Protein AF-A0A2S8V101-F1 (afdb_monomer_lite)

Sequence (93 aa):
MPDRTEQYNMTEMKTILATEYVDLLNELVVEAAPALAEYRITAEIFGDKDQARTQLCIPRAVLEAAASAVFELRQRGVFCFPVLAPLDGHLLT

Structure (mmCIF, N/CA/C/O backbone):
data_AF-A0A2S8V101-F1
#
_entry.id   AF-A0A2S8V101-F1
#
loop_
_atom_site.group_PDB
_atom_site.id
_atom_site.type_symbol
_atom_site.label_atom_id
_atom_site.label_alt_id
_atom_site.label_comp_id
_atom_site.label_asym_id
_atom_site.label_entity_id
_atom_site.label_seq_id
_atom_site.pdbx_PDB_ins_code
_atom_site.Cartn_x
_atom_site.Cartn_y
_atom_site.Cartn_z
_atom_site.occupancy
_atom_site.B_iso_or_equiv
_atom_site.auth_seq_id
_atom_site.auth_comp_id
_atom_site.auth_asym_id
_atom_site.auth_atom_id
_atom_site.pdbx_PDB_model_num
ATOM 1 N N . MET A 1 1 ? -26.915 33.121 -20.430 1.00 45.00 1 MET A N 1
ATOM 2 C CA . MET A 1 1 ? -25.563 32.827 -19.915 1.00 45.00 1 MET A CA 1
ATOM 3 C C . MET A 1 1 ? -25.745 31.779 -18.830 1.00 45.00 1 MET A C 1
ATOM 5 O O . MET A 1 1 ? -26.322 32.134 -17.812 1.00 45.00 1 MET A O 1
ATOM 9 N N . PRO A 1 2 ? -25.454 30.495 -19.088 1.00 41.88 2 PRO A N 1
ATOM 10 C CA . PRO A 1 2 ? -25.692 29.443 -18.108 1.00 41.88 2 PRO A CA 1
ATOM 11 C C . PRO A 1 2 ? -24.705 29.553 -16.942 1.00 41.88 2 PRO A C 1
ATOM 13 O O . PRO A 1 2 ? -23.512 29.788 -17.138 1.00 41.88 2 PRO A O 1
ATOM 16 N N . ASP A 1 3 ? -25.272 29.412 -15.750 1.00 45.16 3 ASP A N 1
ATOM 17 C CA . ASP A 1 3 ? -24.641 29.364 -14.439 1.00 45.16 3 ASP A CA 1
ATOM 18 C C . ASP A 1 3 ? -23.590 28.243 -14.409 1.00 45.16 3 ASP A C 1
ATOM 20 O O . ASP A 1 3 ? -23.916 27.061 -14.515 1.00 45.16 3 ASP A O 1
ATOM 24 N N . ARG A 1 4 ? -22.308 28.618 -14.341 1.00 51.28 4 ARG A N 1
ATOM 25 C CA . ARG A 1 4 ? -21.201 27.686 -14.099 1.00 51.28 4 ARG A CA 1
ATOM 26 C C . ARG A 1 4 ? -21.126 27.422 -12.600 1.00 51.28 4 ARG A C 1
ATOM 28 O O . ARG A 1 4 ? -20.170 27.823 -11.943 1.00 51.28 4 ARG A O 1
ATOM 35 N N . THR A 1 5 ? -22.136 26.760 -12.054 1.00 51.56 5 THR A N 1
ATOM 36 C CA . THR A 1 5 ? -21.956 26.001 -10.822 1.00 51.56 5 THR A CA 1
ATOM 37 C C . THR A 1 5 ? -21.054 24.834 -11.194 1.00 51.56 5 THR A C 1
ATOM 39 O O . THR A 1 5 ? -21.494 23.793 -11.678 1.00 51.56 5 THR A O 1
ATOM 42 N N . GLU A 1 6 ? -19.749 25.083 -11.091 1.00 49.94 6 GLU A N 1
ATOM 43 C CA . GLU A 1 6 ? -18.720 24.061 -11.126 1.00 49.94 6 GLU A CA 1
ATOM 44 C C . GLU A 1 6 ? -19.178 22.943 -10.191 1.00 49.94 6 GLU A C 1
ATOM 46 O O . GLU A 1 6 ? -19.249 23.112 -8.973 1.00 49.94 6 GLU A O 1
ATOM 51 N N . GLN A 1 7 ? -19.567 21.815 -10.784 1.00 48.38 7 GLN A N 1
ATOM 52 C CA . GLN A 1 7 ? -19.697 20.553 -10.084 1.00 48.38 7 GLN A CA 1
ATOM 53 C C . GLN A 1 7 ? -18.296 20.220 -9.579 1.00 48.38 7 GLN A C 1
ATOM 55 O O . GLN A 1 7 ? -17.515 19.549 -10.252 1.00 48.38 7 GLN A O 1
ATOM 60 N N . TYR A 1 8 ? -17.952 20.749 -8.407 1.00 46.53 8 TYR A N 1
ATOM 61 C CA . TYR A 1 8 ? -16.887 20.212 -7.586 1.00 46.53 8 TYR A CA 1
ATOM 62 C C . TYR A 1 8 ? -17.319 18.792 -7.262 1.00 46.53 8 TYR A C 1
ATOM 64 O O . TYR A 1 8 ? -18.086 18.547 -6.332 1.00 46.53 8 TYR A O 1
ATOM 72 N N . ASN A 1 9 ? -16.883 17.862 -8.105 1.00 47.34 9 ASN A N 1
ATOM 73 C CA . ASN A 1 9 ? -16.961 16.440 -7.865 1.00 47.34 9 ASN A CA 1
ATOM 74 C C . ASN A 1 9 ? -16.034 16.183 -6.672 1.00 47.34 9 ASN A C 1
ATOM 76 O O . ASN A 1 9 ? -14.857 15.876 -6.839 1.00 47.34 9 ASN A O 1
ATOM 80 N N . MET A 1 10 ? -16.524 16.464 -5.462 1.00 50.00 10 MET A N 1
ATOM 81 C CA . MET A 1 10 ? -15.842 16.118 -4.228 1.00 50.00 10 MET A CA 1
ATOM 82 C C . MET A 1 10 ? -15.769 14.600 -4.219 1.00 50.00 10 MET A C 1
ATOM 84 O O . MET A 1 10 ? -16.746 13.941 -3.874 1.00 50.00 10 MET A O 1
ATOM 88 N N . THR A 1 11 ? -14.640 14.052 -4.666 1.00 61.28 11 THR A N 1
ATOM 89 C CA . THR A 1 11 ? -14.355 12.630 -4.524 1.00 61.28 11 THR A CA 1
ATOM 90 C C . THR A 1 11 ? -14.553 12.290 -3.053 1.00 61.28 11 THR A C 1
ATOM 92 O O . THR A 1 11 ? -13.856 12.829 -2.192 1.00 61.28 11 THR A O 1
ATOM 95 N N . GLU A 1 12 ? -15.574 11.485 -2.762 1.00 72.00 12 GLU A N 1
ATOM 96 C CA . GLU A 1 12 ? -15.933 11.109 -1.401 1.00 72.00 12 GLU A CA 1
ATOM 97 C C . GLU A 1 12 ? -14.704 10.485 -0.729 1.00 72.00 12 GLU A C 1
ATOM 99 O O . GLU A 1 12 ? -14.111 9.538 -1.248 1.00 72.00 12 GLU A O 1
ATOM 104 N N . MET A 1 13 ? -14.265 11.063 0.391 1.00 72.31 13 MET A N 1
ATOM 105 C CA . MET A 1 13 ? -13.093 10.564 1.103 1.00 72.31 13 MET A CA 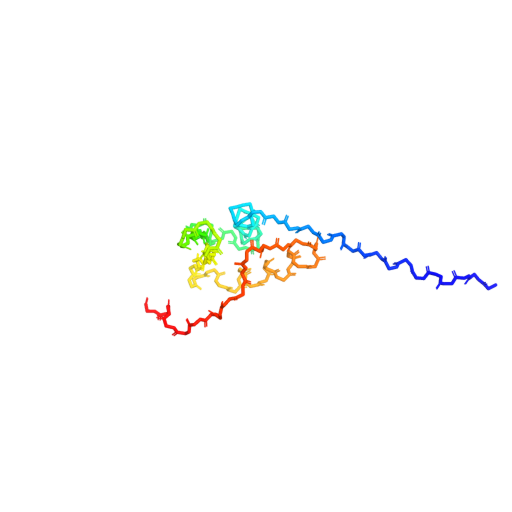1
ATOM 106 C C . MET A 1 13 ? -13.471 9.283 1.842 1.00 72.31 13 MET A C 1
ATOM 108 O O . MET A 1 13 ? -14.217 9.320 2.821 1.00 72.31 13 MET A O 1
ATOM 112 N N . LYS A 1 14 ? -12.926 8.153 1.394 1.00 78.12 14 LYS A N 1
ATOM 113 C CA . LYS A 1 14 ? -13.114 6.847 2.015 1.00 78.12 14 LYS A CA 1
ATOM 114 C C . LYS A 1 14 ? -11.861 6.458 2.792 1.00 78.12 14 LYS A C 1
ATOM 116 O O . LYS A 1 14 ? -10.793 6.253 2.215 1.00 78.12 14 LYS A O 1
ATOM 121 N N . THR A 1 15 ? -12.010 6.309 4.104 1.00 77.00 15 THR A N 1
ATOM 122 C CA . THR A 1 15 ? -10.983 5.697 4.953 1.00 77.00 15 THR A CA 1
ATOM 123 C C . THR A 1 15 ? -11.217 4.193 5.017 1.00 77.00 15 THR A C 1
ATOM 125 O O . THR A 1 15 ? -12.336 3.762 5.294 1.00 77.00 15 THR A O 1
ATOM 128 N N . ILE A 1 16 ? -10.176 3.402 4.768 1.00 85.12 16 ILE A N 1
ATOM 129 C CA . ILE A 1 16 ? -10.221 1.932 4.816 1.00 85.12 16 ILE A CA 1
ATOM 130 C C . ILE A 1 16 ? -9.186 1.371 5.792 1.00 85.12 16 ILE A C 1
ATOM 132 O O . ILE A 1 16 ? -8.289 2.096 6.239 1.00 85.12 16 ILE A O 1
ATOM 136 N N . LEU A 1 17 ? -9.317 0.085 6.128 1.00 84.00 17 LEU A N 1
ATOM 137 C CA . LEU A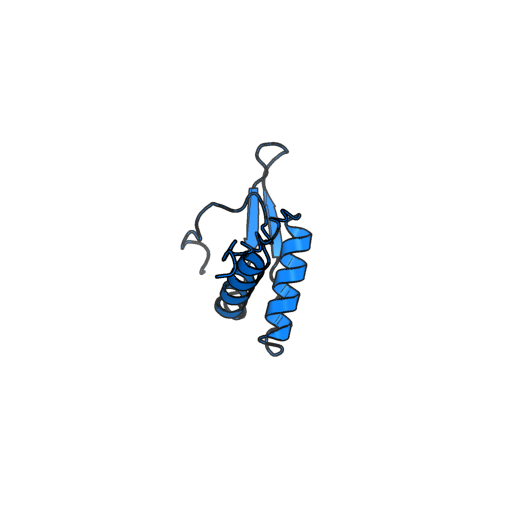 1 17 ? -8.351 -0.606 6.978 1.00 84.00 17 LEU A CA 1
ATOM 138 C C . LEU A 1 17 ? -6.998 -0.753 6.273 1.00 84.00 17 LEU A C 1
ATOM 140 O O . LEU A 1 17 ? -6.910 -0.814 5.048 1.00 84.00 17 LEU A O 1
ATOM 144 N N . ALA A 1 18 ? -5.934 -0.881 7.067 1.00 83.69 18 ALA A N 1
ATOM 145 C CA . ALA A 1 18 ? -4.574 -1.055 6.564 1.00 83.69 18 ALA A CA 1
ATOM 146 C C . ALA A 1 18 ? -4.413 -2.280 5.656 1.00 83.69 18 ALA A C 1
ATOM 148 O O . ALA A 1 18 ? -3.724 -2.204 4.644 1.00 83.69 18 ALA A O 1
ATOM 149 N N . THR A 1 19 ? -5.067 -3.393 5.996 1.00 85.75 19 THR A N 1
ATOM 150 C CA . THR A 1 19 ? -5.040 -4.620 5.190 1.00 85.75 19 THR A CA 1
ATOM 151 C C . THR A 1 19 ? -5.687 -4.398 3.827 1.00 85.75 19 THR A C 1
ATOM 153 O O . THR A 1 19 ? -5.066 -4.678 2.811 1.00 85.75 19 THR A O 1
ATOM 156 N N . GLU A 1 20 ? -6.873 -3.782 3.798 1.00 90.00 20 GLU A N 1
ATOM 157 C CA . GLU A 1 20 ? -7.578 -3.452 2.552 1.00 90.00 20 GLU A CA 1
ATOM 158 C C . GLU A 1 20 ? -6.774 -2.464 1.695 1.00 90.00 20 GLU A C 1
ATOM 160 O O . GLU A 1 20 ? -6.735 -2.567 0.471 1.00 90.00 20 GLU A O 1
ATOM 165 N N . TYR A 1 21 ? -6.102 -1.504 2.333 1.00 90.69 21 TYR A N 1
ATOM 166 C CA . TYR A 1 21 ? -5.248 -0.549 1.636 1.00 90.69 21 TYR A CA 1
ATOM 167 C C . TYR A 1 21 ? -4.038 -1.223 0.992 1.00 90.69 21 TYR A C 1
ATOM 169 O O . TYR A 1 21 ? -3.693 -0.909 -0.146 1.00 90.69 21 TYR A O 1
ATOM 177 N N . VAL A 1 22 ? -3.400 -2.154 1.702 1.00 91.56 22 VAL A N 1
ATOM 178 C CA . VAL A 1 22 ? -2.264 -2.925 1.185 1.00 91.56 22 VAL A CA 1
ATOM 179 C C . VAL A 1 22 ? -2.674 -3.829 0.028 1.00 91.56 22 VAL A C 1
ATOM 181 O O . VAL A 1 22 ? -1.908 -3.945 -0.930 1.00 91.56 22 VAL A O 1
ATOM 184 N N . ASP A 1 23 ? -3.858 -4.435 0.077 1.00 93.81 23 ASP A N 1
ATOM 185 C CA . ASP A 1 23 ? -4.367 -5.255 -1.026 1.00 93.81 23 ASP A CA 1
ATOM 186 C C . ASP A 1 23 ? -4.529 -4.409 -2.296 1.00 93.81 23 ASP A C 1
ATOM 188 O O . ASP A 1 23 ? -3.923 -4.723 -3.323 1.00 93.81 23 ASP A O 1
ATOM 192 N N . LEU A 1 24 ? -5.215 -3.264 -2.193 1.00 94.31 24 LEU A N 1
ATOM 193 C CA . LEU A 1 24 ? -5.369 -2.319 -3.307 1.00 94.31 24 LEU A CA 1
ATOM 194 C C . LEU A 1 24 ? -4.022 -1.803 -3.829 1.00 94.31 24 LEU A C 1
ATOM 196 O O . LEU A 1 24 ? -3.830 -1.640 -5.033 1.00 94.31 24 LEU A O 1
ATOM 200 N N . LEU A 1 25 ? -3.076 -1.536 -2.928 1.00 92.94 25 LEU A N 1
ATOM 201 C CA . LEU A 1 25 ? -1.752 -1.057 -3.303 1.00 92.94 25 LEU A CA 1
ATOM 202 C C . LEU A 1 25 ? -0.974 -2.123 -4.087 1.00 92.94 25 LEU A C 1
ATOM 204 O O . LEU A 1 25 ? -0.358 -1.804 -5.102 1.00 92.94 25 LEU A O 1
ATOM 208 N N . ASN A 1 26 ? -1.022 -3.385 -3.651 1.00 94.62 26 ASN A N 1
ATOM 209 C CA . ASN A 1 26 ? -0.394 -4.492 -4.370 1.00 94.62 26 ASN A CA 1
ATOM 210 C C . ASN A 1 26 ? -1.056 -4.738 -5.732 1.00 94.62 26 ASN A C 1
ATOM 212 O O . ASN A 1 26 ? -0.342 -5.013 -6.693 1.00 94.62 26 ASN A O 1
ATOM 216 N N . GLU A 1 27 ? -2.383 -4.637 -5.836 1.00 96.19 27 GLU A N 1
ATOM 217 C CA . GLU A 1 27 ? -3.095 -4.762 -7.116 1.00 96.19 27 GLU A CA 1
ATOM 218 C C . GLU A 1 27 ? -2.606 -3.722 -8.131 1.00 96.19 27 GLU A C 1
ATOM 220 O O . GLU A 1 27 ? -2.191 -4.088 -9.230 1.00 96.19 27 GLU A O 1
ATOM 225 N N . LEU A 1 28 ? -2.553 -2.448 -7.731 1.00 95.19 28 LEU A N 1
ATOM 226 C CA . LEU A 1 28 ? -2.077 -1.359 -8.591 1.00 95.19 28 LEU A CA 1
ATOM 227 C C . LEU A 1 28 ? -0.597 -1.511 -8.970 1.00 95.19 28 LEU A C 1
ATOM 229 O O . LEU A 1 28 ? -0.215 -1.253 -10.110 1.00 95.19 28 LEU A O 1
ATOM 233 N N . VAL A 1 29 ? 0.249 -1.958 -8.036 1.00 93.88 29 VAL A N 1
ATOM 234 C CA . VAL A 1 29 ? 1.669 -2.222 -8.320 1.00 93.88 29 VAL A CA 1
ATOM 235 C C . VAL A 1 29 ? 1.831 -3.361 -9.323 1.00 93.88 29 VAL A C 1
ATOM 237 O O . VAL A 1 29 ? 2.644 -3.244 -10.237 1.00 93.88 29 VAL A O 1
ATOM 240 N N . VAL A 1 30 ? 1.060 -4.443 -9.190 1.00 95.62 30 VAL A N 1
ATOM 241 C CA . VAL A 1 30 ? 1.094 -5.573 -10.132 1.00 95.62 30 VAL A CA 1
ATOM 242 C C . VAL A 1 30 ? 0.576 -5.156 -11.506 1.00 95.62 30 VAL A C 1
ATOM 244 O O . VAL A 1 30 ? 1.148 -5.572 -12.510 1.00 95.62 30 VAL A O 1
ATOM 247 N N . GLU A 1 31 ? -0.467 -4.328 -11.567 1.00 94.19 31 GLU A N 1
ATOM 248 C CA . GLU A 1 31 ? -1.004 -3.806 -12.827 1.00 94.19 31 GLU A CA 1
ATOM 249 C C . GLU A 1 31 ? 0.023 -2.928 -13.558 1.00 94.19 31 GLU A C 1
ATOM 251 O O . GLU A 1 31 ? 0.258 -3.107 -14.754 1.00 94.19 31 GLU A O 1
ATOM 256 N N . ALA A 1 32 ? 0.691 -2.028 -12.832 1.00 90.12 32 ALA A N 1
ATOM 257 C CA . ALA A 1 32 ? 1.695 -1.129 -13.397 1.00 90.12 32 ALA A CA 1
ATOM 258 C C . ALA A 1 32 ? 3.031 -1.827 -13.711 1.00 90.12 32 ALA A C 1
ATOM 260 O O . ALA A 1 32 ? 3.715 -1.465 -14.671 1.00 90.12 32 ALA A O 1
ATOM 261 N N . ALA A 1 33 ? 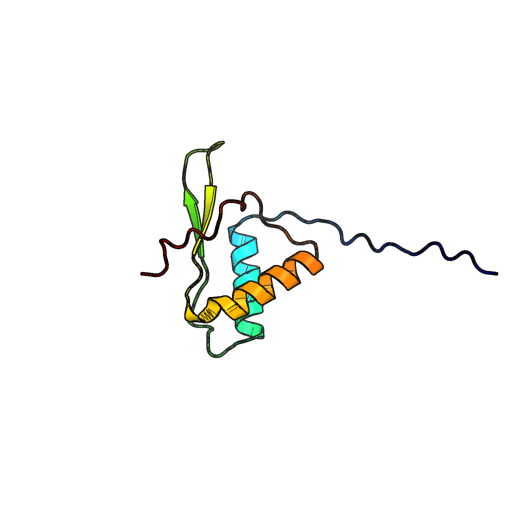3.421 -2.819 -12.907 1.00 92.06 33 ALA A N 1
ATOM 262 C CA . ALA A 1 33 ? 4.693 -3.526 -13.020 1.00 92.06 33 ALA A CA 1
ATOM 263 C C . ALA A 1 33 ? 4.538 -5.039 -12.744 1.00 92.06 33 ALA A C 1
ATOM 265 O O . ALA A 1 33 ? 4.997 -5.533 -11.709 1.00 92.06 33 ALA A O 1
ATOM 266 N N . PRO A 1 34 ? 3.987 -5.822 -13.694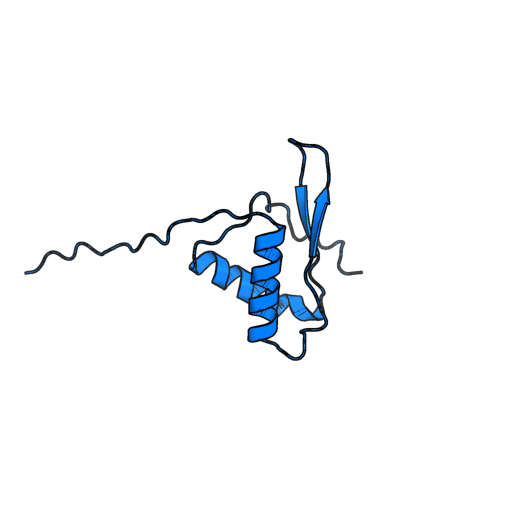 1.00 92.12 34 PRO A N 1
ATOM 267 C CA . PRO A 1 34 ? 3.751 -7.259 -13.508 1.00 92.12 34 PRO A CA 1
ATOM 268 C C . PRO A 1 34 ? 5.019 -8.063 -13.198 1.00 92.12 34 PRO A C 1
ATOM 270 O O . PRO A 1 34 ? 4.972 -9.067 -12.491 1.00 92.12 34 PRO A O 1
ATOM 273 N N . ALA A 1 35 ? 6.171 -7.600 -13.697 1.00 92.88 35 ALA A N 1
ATOM 274 C CA . ALA A 1 35 ? 7.477 -8.200 -13.427 1.00 92.88 35 ALA A CA 1
ATOM 275 C C . ALA A 1 35 ? 7.875 -8.153 -11.940 1.00 92.88 35 ALA A C 1
ATOM 277 O O . ALA A 1 35 ? 8.783 -8.869 -11.537 1.00 92.88 35 ALA A O 1
ATOM 278 N N . LEU A 1 36 ? 7.207 -7.326 -11.131 1.00 89.88 36 LEU A N 1
ATOM 279 C CA . LEU A 1 36 ? 7.470 -7.173 -9.704 1.00 89.88 36 LEU A CA 1
ATOM 280 C C . LEU A 1 36 ? 6.422 -7.872 -8.821 1.00 89.88 36 LEU A C 1
ATOM 282 O O . LEU A 1 36 ? 6.416 -7.665 -7.612 1.00 89.88 36 LEU A O 1
ATOM 286 N N . ALA A 1 37 ? 5.551 -8.715 -9.388 1.00 90.00 37 ALA A N 1
ATOM 287 C CA . ALA A 1 37 ? 4.434 -9.331 -8.662 1.00 90.00 37 ALA A CA 1
ATOM 288 C C . ALA A 1 37 ? 4.839 -10.268 -7.506 1.00 90.00 37 ALA A C 1
ATOM 290 O O . ALA A 1 37 ? 4.016 -10.582 -6.639 1.00 90.00 37 ALA A O 1
ATOM 291 N N . GLU A 1 38 ? 6.095 -10.720 -7.483 1.00 91.19 38 GLU A N 1
ATOM 292 C CA . GLU A 1 38 ? 6.666 -11.484 -6.370 1.00 91.19 38 GLU A CA 1
ATOM 293 C C . GLU A 1 38 ? 6.959 -10.615 -5.134 1.00 91.19 38 GLU A C 1
ATOM 295 O O . GLU A 1 38 ? 6.971 -11.120 -4.010 1.00 91.19 38 GLU A O 1
ATOM 300 N N . TYR A 1 39 ? 7.140 -9.304 -5.313 1.00 89.88 39 TYR A N 1
ATOM 301 C CA . TYR A 1 39 ? 7.418 -8.363 -4.235 1.00 89.88 39 TYR A CA 1
ATOM 302 C C . TYR A 1 39 ? 6.110 -7.834 -3.652 1.00 89.88 39 TYR A C 1
ATOM 304 O O . TYR A 1 39 ? 5.451 -6.968 -4.226 1.00 89.88 39 TYR A O 1
ATOM 312 N N . ARG A 1 40 ? 5.738 -8.353 -2.482 1.00 91.19 40 ARG A N 1
ATOM 313 C CA . ARG A 1 40 ? 4.511 -7.957 -1.786 1.00 91.19 40 ARG A CA 1
ATOM 314 C C . ARG A 1 40 ? 4.772 -6.870 -0.756 1.00 91.19 40 ARG A C 1
ATOM 316 O O . ARG A 1 40 ? 5.676 -6.987 0.068 1.00 91.19 40 ARG A O 1
ATOM 323 N N . ILE A 1 41 ? 3.944 -5.835 -0.797 1.00 89.81 41 ILE A N 1
ATOM 324 C CA . ILE A 1 41 ? 3.846 -4.828 0.258 1.00 89.81 41 ILE A CA 1
ATOM 325 C C . ILE A 1 41 ? 3.018 -5.426 1.393 1.00 89.81 41 ILE A C 1
ATOM 327 O O . ILE A 1 41 ? 2.013 -6.088 1.131 1.00 89.81 41 ILE A O 1
ATOM 331 N N . THR A 1 42 ? 3.422 -5.193 2.638 1.00 90.69 42 THR A N 1
ATOM 332 C CA . THR A 1 42 ? 2.691 -5.645 3.830 1.00 90.69 42 THR A CA 1
ATOM 333 C C . THR A 1 42 ? 2.433 -4.486 4.790 1.00 90.69 42 THR A C 1
ATOM 335 O O . THR A 1 42 ? 3.070 -3.434 4.702 1.00 90.69 42 THR A O 1
ATOM 338 N N . ALA A 1 43 ? 1.475 -4.668 5.699 1.00 87.62 43 ALA A N 1
ATOM 339 C CA . ALA A 1 43 ? 1.245 -3.772 6.825 1.00 87.62 43 ALA A CA 1
ATOM 340 C C . ALA A 1 43 ? 1.490 -4.517 8.135 1.00 87.62 43 ALA A C 1
ATOM 342 O O . ALA A 1 43 ? 1.022 -5.642 8.311 1.00 87.62 43 ALA A O 1
ATOM 343 N N . GLU A 1 44 ? 2.168 -3.858 9.064 1.00 84.62 44 GLU A N 1
ATOM 344 C CA . GLU A 1 44 ? 2.342 -4.322 10.436 1.00 84.62 44 GLU A CA 1
ATOM 345 C C . GLU A 1 44 ? 1.679 -3.329 11.387 1.00 84.62 44 GLU A C 1
ATOM 347 O O . GLU A 1 44 ? 1.804 -2.113 11.227 1.00 84.62 44 GLU A O 1
ATOM 352 N N . ILE A 1 45 ? 0.943 -3.850 12.368 1.00 79.75 45 ILE A N 1
ATOM 353 C CA . ILE A 1 45 ? 0.290 -3.045 13.399 1.00 79.75 45 ILE A CA 1
ATOM 354 C C . ILE A 1 45 ? 1.048 -3.257 14.707 1.00 79.75 45 ILE A C 1
ATOM 356 O O . ILE A 1 45 ? 1.111 -4.372 15.221 1.00 79.75 45 ILE A O 1
ATOM 360 N N . PHE A 1 46 ? 1.613 -2.182 15.246 1.00 79.81 46 PHE A N 1
ATOM 361 C CA . PHE A 1 46 ? 2.391 -2.183 16.482 1.00 79.81 46 PHE A CA 1
ATOM 362 C C . PHE A 1 46 ? 1.641 -1.468 17.604 1.00 79.81 46 PHE A C 1
ATOM 364 O O . PHE A 1 46 ? 1.117 -0.382 17.384 1.00 79.81 46 PHE A O 1
ATOM 371 N N . GLY A 1 47 ? 1.680 -2.009 18.822 1.00 69.94 47 GLY A N 1
ATOM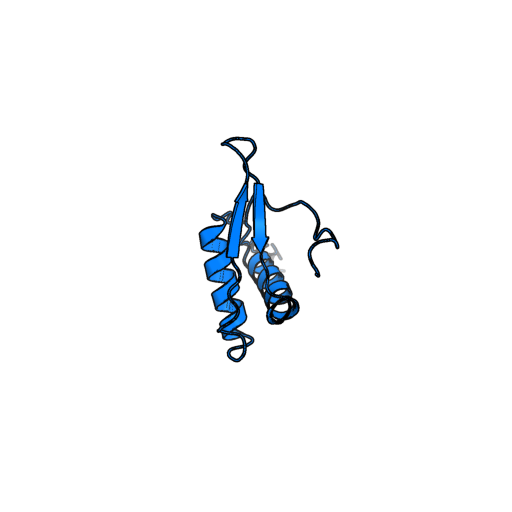 372 C CA . GLY A 1 47 ? 1.098 -1.384 20.015 1.00 69.94 47 GLY A CA 1
ATOM 373 C C . GLY A 1 47 ? -0.330 -1.838 20.332 1.00 69.94 47 GLY A C 1
ATOM 374 O O . GLY A 1 47 ? -0.984 -2.515 19.543 1.00 69.94 47 GLY A O 1
ATOM 375 N N . ASP A 1 48 ? -0.804 -1.471 21.522 1.00 67.38 48 ASP A N 1
ATOM 376 C CA . ASP A 1 48 ? -2.108 -1.879 22.043 1.00 67.38 48 ASP A CA 1
ATOM 377 C C . ASP A 1 48 ? -3.182 -0.817 21.797 1.00 67.38 48 ASP A C 1
ATOM 379 O O . ASP A 1 48 ? -3.009 0.348 22.163 1.00 67.38 48 ASP A O 1
ATOM 383 N N . LYS A 1 49 ? -4.328 -1.250 21.254 1.00 68.94 49 LYS A N 1
ATOM 384 C CA . LYS A 1 49 ? -5.580 -0.477 21.138 1.00 68.94 49 LYS A CA 1
ATOM 385 C C . LYS A 1 49 ? -5.347 0.963 20.656 1.00 68.94 49 LYS A C 1
ATOM 387 O O . LYS A 1 49 ? -5.033 1.178 19.492 1.00 68.94 49 LYS A O 1
ATOM 392 N N . ASP A 1 50 ? -5.465 1.935 21.556 1.00 62.94 50 ASP A N 1
ATOM 393 C CA . ASP A 1 50 ? -5.414 3.370 21.266 1.00 62.94 50 ASP A CA 1
ATOM 394 C C . ASP A 1 50 ? -4.003 3.876 20.910 1.00 62.94 50 ASP A C 1
ATOM 396 O O . ASP A 1 50 ? -3.844 5.015 20.473 1.00 62.94 50 ASP A O 1
ATOM 400 N N . GLN A 1 51 ? -2.970 3.042 21.080 1.00 64.56 51 GLN A N 1
ATOM 401 C CA . GLN A 1 51 ? -1.591 3.328 20.670 1.00 64.56 51 GLN A CA 1
ATOM 402 C C . GLN A 1 51 ? -1.158 2.529 19.434 1.00 64.56 51 GLN A C 1
ATOM 404 O O . GLN A 1 51 ? 0.024 2.554 19.082 1.00 64.56 51 GLN A O 1
ATOM 409 N N . ALA A 1 52 ? -2.090 1.830 18.776 1.00 69.38 52 ALA A N 1
ATOM 410 C CA . ALA A 1 52 ? -1.794 1.053 17.584 1.00 69.38 52 ALA A CA 1
ATOM 411 C C . ALA A 1 52 ? -1.276 1.955 16.449 1.00 69.38 52 ALA A C 1
ATOM 413 O O . ALA A 1 52 ? -1.932 2.910 16.025 1.00 69.38 52 ALA A O 1
ATOM 414 N N . ARG A 1 53 ? -0.088 1.640 15.936 1.00 74.12 53 ARG A N 1
ATOM 415 C CA . ARG A 1 53 ? 0.543 2.285 14.782 1.00 74.12 53 ARG A CA 1
ATOM 416 C C . ARG A 1 53 ? 0.570 1.307 13.629 1.00 74.12 53 ARG A C 1
ATOM 418 O O . ARG A 1 53 ? 0.989 0.172 13.809 1.00 74.12 53 ARG A O 1
ATOM 425 N N . THR A 1 54 ? 0.162 1.759 12.450 1.00 78.75 54 THR A N 1
ATOM 426 C CA . THR A 1 54 ? 0.308 0.974 11.223 1.00 78.75 54 THR A CA 1
ATOM 427 C C . THR A 1 54 ? 1.587 1.395 10.512 1.00 78.75 54 THR A C 1
ATOM 429 O O . THR A 1 54 ? 1.771 2.576 10.218 1.00 78.75 54 THR A O 1
ATOM 432 N N . GLN A 1 55 ? 2.452 0.433 10.215 1.00 80.75 55 GLN A N 1
ATOM 433 C CA . GLN A 1 55 ? 3.634 0.612 9.382 1.00 80.75 55 GLN A CA 1
ATOM 434 C C . GLN A 1 55 ? 3.452 -0.149 8.074 1.00 80.75 55 GLN A C 1
ATOM 436 O O . GLN A 1 55 ? 3.021 -1.299 8.081 1.00 80.75 55 GLN A O 1
ATOM 441 N N . LEU A 1 56 ? 3.803 0.485 6.957 1.00 85.62 56 LEU A N 1
ATOM 442 C CA . LEU A 1 56 ? 3.884 -0.187 5.665 1.00 85.62 56 LEU A CA 1
ATOM 443 C C . LEU A 1 56 ? 5.315 -0.654 5.421 1.00 85.62 56 LEU A C 1
ATOM 445 O O . LEU A 1 56 ? 6.256 0.138 5.490 1.00 85.62 56 LEU A O 1
ATOM 449 N N . CYS A 1 57 ? 5.461 -1.928 5.088 1.00 87.56 57 CYS A N 1
ATOM 450 C CA . CYS A 1 57 ? 6.723 -2.536 4.705 1.00 87.56 57 CYS A CA 1
ATOM 451 C C . CYS A 1 57 ? 6.728 -2.682 3.181 1.00 87.56 57 CYS A C 1
ATOM 453 O O . CYS A 1 57 ? 6.054 -3.545 2.618 1.00 87.56 57 CYS A O 1
ATOM 455 N N . ILE A 1 58 ? 7.449 -1.781 2.509 1.00 89.44 58 ILE A N 1
ATOM 456 C CA . ILE A 1 58 ? 7.506 -1.689 1.045 1.00 89.44 58 ILE A CA 1
ATOM 457 C C . ILE A 1 58 ? 8.879 -2.190 0.578 1.00 89.44 58 ILE A C 1
ATOM 459 O O . ILE A 1 58 ? 9.888 -1.550 0.888 1.00 89.44 58 ILE A O 1
ATOM 463 N N . PRO A 1 59 ? 8.957 -3.300 -0.179 1.00 89.19 59 PRO A N 1
ATOM 464 C CA . PRO A 1 59 ? 10.223 -3.757 -0.736 1.00 89.19 59 PRO A CA 1
ATOM 465 C C . PRO A 1 59 ? 10.842 -2.699 -1.655 1.00 89.19 59 PRO A C 1
ATOM 467 O O . PRO A 1 59 ? 10.158 -2.090 -2.478 1.00 89.19 59 PRO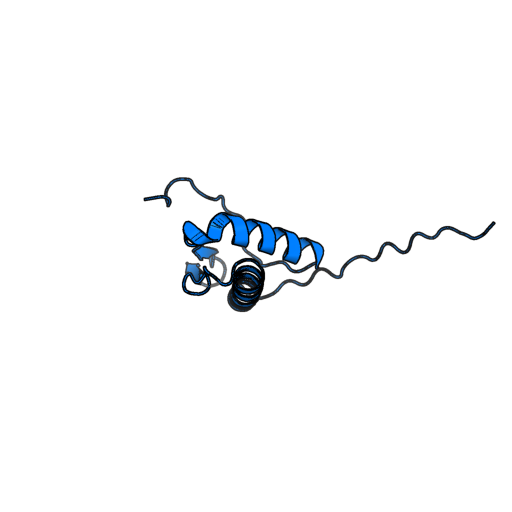 A O 1
ATOM 470 N N . ARG A 1 60 ? 12.165 -2.520 -1.573 1.00 88.12 60 ARG A N 1
ATOM 471 C CA . ARG A 1 60 ? 12.887 -1.504 -2.359 1.00 88.12 60 ARG A CA 1
ATOM 472 C C . ARG A 1 60 ? 12.637 -1.620 -3.867 1.00 88.12 60 ARG A C 1
ATOM 474 O O . ARG A 1 60 ? 12.562 -0.599 -4.540 1.00 88.12 60 ARG A O 1
ATOM 481 N N . ALA A 1 61 ? 12.482 -2.844 -4.375 1.00 88.62 61 ALA A N 1
ATOM 482 C CA . ALA A 1 61 ? 12.220 -3.116 -5.787 1.00 88.62 61 ALA A CA 1
ATOM 483 C C . ALA A 1 61 ? 10.902 -2.500 -6.295 1.00 88.62 61 ALA A C 1
ATOM 485 O O . ALA A 1 61 ? 10.829 -2.131 -7.460 1.00 88.62 61 ALA A O 1
ATOM 486 N N . VAL A 1 62 ? 9.889 -2.348 -5.431 1.00 91.00 62 VAL A N 1
ATOM 487 C CA . VAL A 1 62 ? 8.562 -1.812 -5.793 1.00 91.00 62 VAL A CA 1
ATOM 488 C C . VAL A 1 62 ? 8.315 -0.395 -5.284 1.00 91.00 62 VAL A C 1
ATOM 490 O O . VAL A 1 62 ? 7.215 0.117 -5.452 1.00 91.00 62 VAL A O 1
ATOM 493 N N . LEU A 1 63 ? 9.304 0.267 -4.675 1.00 88.31 63 LEU A N 1
ATOM 494 C CA . LEU A 1 63 ? 9.106 1.561 -4.011 1.00 88.31 63 LEU A CA 1
ATOM 495 C C . LEU A 1 63 ? 8.530 2.641 -4.944 1.00 88.31 63 LEU A C 1
ATOM 497 O O . LEU A 1 63 ? 7.628 3.376 -4.552 1.00 88.31 63 LEU A O 1
ATOM 501 N N . GLU A 1 64 ? 9.022 2.723 -6.181 1.00 89.00 64 GLU A N 1
ATOM 502 C CA . GLU A 1 64 ? 8.560 3.709 -7.168 1.00 89.00 64 GLU A CA 1
ATOM 503 C C . GLU A 1 64 ? 7.126 3.425 -7.648 1.00 89.00 64 GLU A C 1
ATOM 505 O O . GLU A 1 64 ? 6.279 4.324 -7.683 1.00 89.00 64 GLU A O 1
ATOM 510 N N . ALA A 1 65 ? 6.827 2.156 -7.944 1.00 89.88 65 ALA A N 1
ATOM 511 C CA . ALA A 1 65 ? 5.483 1.720 -8.314 1.00 89.88 65 ALA A CA 1
ATOM 512 C C . ALA A 1 65 ? 4.492 1.943 -7.159 1.00 89.88 65 ALA A C 1
ATOM 514 O O . ALA A 1 65 ? 3.396 2.461 -7.366 1.00 89.88 65 ALA A O 1
ATOM 515 N N . ALA A 1 66 ? 4.907 1.641 -5.927 1.00 90.25 66 ALA A N 1
ATOM 516 C CA . ALA A 1 66 ? 4.114 1.858 -4.724 1.00 90.25 66 ALA A CA 1
ATOM 517 C C . ALA A 1 66 ? 3.820 3.347 -4.497 1.00 90.25 66 ALA A C 1
ATOM 519 O O . ALA A 1 66 ? 2.685 3.706 -4.195 1.00 90.25 66 ALA A O 1
ATOM 520 N N . ALA A 1 67 ? 4.805 4.233 -4.681 1.00 89.44 67 ALA A N 1
ATOM 521 C CA . ALA A 1 67 ? 4.598 5.677 -4.551 1.00 89.44 67 ALA A CA 1
ATOM 522 C C . ALA A 1 67 ? 3.561 6.202 -5.560 1.00 89.44 67 ALA A C 1
ATOM 524 O O . ALA A 1 67 ? 2.686 6.994 -5.198 1.00 89.44 67 ALA A O 1
ATOM 525 N N . SER A 1 68 ? 3.624 5.718 -6.803 1.00 89.88 68 SER A N 1
ATOM 526 C CA . SER A 1 68 ? 2.656 6.062 -7.850 1.00 89.88 68 SER A CA 1
ATOM 527 C C . SER A 1 68 ? 1.249 5.559 -7.504 1.00 89.88 68 SER A C 1
ATOM 529 O O . SER A 1 68 ? 0.289 6.329 -7.559 1.00 89.88 68 SER A O 1
ATOM 531 N N . ALA A 1 69 ? 1.133 4.314 -7.038 1.00 91.44 69 ALA A N 1
ATOM 532 C CA . ALA A 1 69 ? -0.135 3.728 -6.610 1.00 91.44 69 ALA A CA 1
ATOM 533 C C . ALA A 1 69 ? -0.752 4.461 -5.399 1.00 91.44 69 ALA A C 1
ATOM 535 O O . ALA A 1 69 ? -1.959 4.697 -5.366 1.00 91.44 69 ALA A O 1
ATOM 536 N N . VAL A 1 70 ? 0.058 4.912 -4.430 1.00 90.69 70 VAL A N 1
ATOM 537 C CA . VAL A 1 70 ? -0.420 5.754 -3.314 1.00 90.69 70 VAL A CA 1
ATOM 538 C C . VAL A 1 70 ? -1.023 7.061 -3.830 1.00 90.69 70 VAL A C 1
ATOM 540 O O . VAL A 1 70 ? -2.063 7.500 -3.330 1.00 90.69 70 VAL A O 1
ATOM 543 N N . PHE A 1 71 ? -0.379 7.705 -4.806 1.00 88.19 71 PHE A N 1
ATOM 544 C CA . PHE A 1 71 ? -0.884 8.948 -5.385 1.00 88.19 71 PHE A CA 1
ATOM 545 C C . PHE A 1 71 ? -2.223 8.731 -6.093 1.00 88.19 71 PHE A C 1
ATOM 547 O O . PHE A 1 71 ? -3.162 9.502 -5.887 1.00 88.19 71 PHE A O 1
ATOM 554 N N . GLU A 1 72 ? -2.341 7.642 -6.847 1.00 91.50 72 GLU A N 1
ATOM 555 C CA . GLU A 1 72 ? -3.584 7.251 -7.504 1.00 91.50 72 GLU A CA 1
ATOM 556 C C . GLU A 1 72 ? -4.715 6.967 -6.503 1.00 91.50 72 GLU A C 1
ATOM 558 O O . GLU A 1 72 ? -5.820 7.494 -6.652 1.00 91.50 72 GLU A O 1
ATOM 563 N N . LEU A 1 73 ? -4.444 6.218 -5.430 1.00 89.88 73 LEU A N 1
ATOM 564 C CA . LEU A 1 73 ? -5.426 5.969 -4.368 1.00 89.88 73 LEU A CA 1
ATOM 565 C C . LEU A 1 73 ? -5.928 7.275 -3.738 1.00 89.88 73 LEU A C 1
ATOM 567 O O . LEU A 1 73 ? -7.131 7.433 -3.533 1.00 89.88 73 LEU A O 1
ATOM 571 N N . ARG A 1 74 ? -5.042 8.255 -3.518 1.00 87.81 74 ARG A N 1
ATOM 572 C CA . ARG A 1 74 ? -5.434 9.578 -3.002 1.00 87.81 74 ARG A CA 1
ATOM 573 C C . ARG A 1 74 ? -6.310 10.357 -3.979 1.00 87.81 74 ARG A C 1
ATOM 575 O O . ARG A 1 74 ? -7.263 10.996 -3.540 1.00 87.81 74 ARG A O 1
ATOM 582 N N . GLN A 1 75 ? -6.032 10.295 -5.282 1.00 87.56 75 GLN A N 1
ATOM 583 C CA . GLN A 1 75 ? -6.893 10.912 -6.301 1.00 87.56 75 GLN A CA 1
ATOM 584 C C . GLN A 1 75 ? -8.286 10.274 -6.345 1.00 87.56 75 GLN A C 1
ATOM 586 O O . GLN A 1 75 ? -9.279 10.969 -6.560 1.00 87.56 75 GLN A O 1
ATOM 591 N N . ARG A 1 76 ? -8.365 8.965 -6.076 1.00 88.25 76 ARG A N 1
ATOM 592 C CA . ARG A 1 76 ? -9.617 8.207 -5.920 1.00 88.25 76 ARG A CA 1
ATOM 593 C C . ARG A 1 76 ? -10.310 8.445 -4.569 1.00 88.25 76 ARG A C 1
ATOM 595 O O . ARG A 1 76 ? -11.346 7.843 -4.314 1.00 88.25 76 ARG A O 1
ATOM 602 N N . GLY A 1 77 ? -9.759 9.300 -3.704 1.00 85.69 77 GLY A N 1
ATOM 603 C CA . GLY A 1 77 ? -10.314 9.590 -2.382 1.00 85.69 77 GLY A CA 1
ATOM 604 C C . GLY A 1 77 ? -10.106 8.472 -1.356 1.00 85.69 77 GLY A C 1
ATOM 605 O O . GLY A 1 77 ? -10.748 8.497 -0.312 1.00 85.69 77 GLY A O 1
ATOM 606 N N . VAL A 1 78 ? -9.228 7.500 -1.619 1.00 87.19 78 VAL A N 1
ATOM 607 C CA . VAL A 1 78 ? -8.953 6.363 -0.729 1.00 87.19 78 VAL A CA 1
ATOM 608 C C . VAL A 1 78 ? -7.756 6.667 0.170 1.00 87.19 78 VAL A C 1
ATOM 610 O O . VAL A 1 78 ? -6.638 6.897 -0.299 1.00 87.19 78 VAL A O 1
ATOM 613 N N . PHE A 1 79 ? -7.982 6.618 1.482 1.00 81.69 79 PHE A N 1
ATOM 614 C CA . PHE A 1 79 ? -6.973 6.888 2.505 1.00 81.69 79 PHE A CA 1
ATOM 615 C C . PHE A 1 79 ? -6.896 5.744 3.523 1.00 81.69 79 PHE A C 1
ATOM 617 O O . PHE A 1 79 ? -7.893 5.096 3.831 1.00 81.69 79 PHE A O 1
ATOM 624 N N . CYS A 1 80 ? -5.710 5.535 4.096 1.00 76.00 80 CYS A N 1
ATOM 625 C CA . CYS A 1 80 ? -5.495 4.633 5.225 1.00 76.00 80 CYS A CA 1
ATOM 626 C C . CYS A 1 80 ? -5.053 5.445 6.448 1.00 76.00 80 CYS A C 1
ATOM 628 O O . CYS A 1 80 ? -4.030 6.132 6.406 1.00 76.00 80 CYS A O 1
ATOM 630 N N . PHE A 1 81 ? -5.820 5.365 7.538 1.00 63.44 81 PHE A N 1
ATOM 631 C CA . PHE A 1 81 ? -5.471 5.926 8.847 1.00 63.44 81 PHE A CA 1
ATOM 632 C C . PHE A 1 81 ? -5.224 4.795 9.858 1.00 63.44 81 PHE A C 1
ATOM 634 O O . PHE A 1 81 ? -5.958 3.809 9.823 1.00 63.44 81 PHE A O 1
ATOM 641 N N . PRO A 1 82 ? -4.261 4.938 10.793 1.00 53.62 82 PRO A N 1
ATOM 642 C CA . PRO A 1 82 ? -3.352 6.066 10.987 1.00 53.62 82 PRO A CA 1
ATOM 643 C C . PRO A 1 82 ? -1.999 5.803 10.308 1.00 53.62 82 PRO A C 1
ATOM 645 O O . PRO A 1 82 ? -1.204 5.007 10.801 1.00 53.62 82 PRO A O 1
ATOM 648 N N . VAL A 1 83 ? -1.695 6.489 9.202 1.00 50.91 83 VAL A N 1
ATOM 649 C CA . VAL A 1 83 ? -0.336 6.478 8.634 1.00 50.91 83 VAL A CA 1
ATOM 650 C C . VAL A 1 83 ? 0.134 7.907 8.407 1.00 50.91 83 VAL A C 1
ATOM 652 O O . VAL A 1 83 ? -0.020 8.463 7.325 1.00 50.91 83 VAL A O 1
ATOM 655 N N . LEU A 1 84 ? 0.721 8.499 9.448 1.00 49.78 84 LEU A N 1
ATOM 656 C CA . LEU A 1 84 ? 1.676 9.602 9.327 1.00 49.78 84 LEU A CA 1
ATOM 657 C C . LEU A 1 84 ? 2.730 9.474 10.438 1.00 49.78 84 LEU A C 1
ATOM 659 O O . LEU A 1 84 ? 2.572 10.006 11.532 1.00 49.78 84 LEU A O 1
ATOM 663 N N . ALA A 1 85 ? 3.818 8.772 10.138 1.00 40.31 85 ALA A N 1
ATOM 664 C CA . ALA A 1 85 ? 5.135 9.009 10.722 1.00 40.31 85 ALA A CA 1
ATOM 665 C C . ALA A 1 85 ? 6.172 8.680 9.630 1.00 40.31 85 ALA A C 1
ATOM 667 O O . ALA A 1 85 ? 5.875 7.856 8.763 1.00 40.31 85 ALA A O 1
ATOM 668 N N . PRO A 1 86 ? 7.293 9.414 9.577 1.00 39.75 86 PRO A N 1
ATOM 669 C CA . PRO A 1 86 ? 8.095 9.586 8.374 1.00 39.75 86 PRO A CA 1
ATOM 670 C C . PRO A 1 86 ? 8.650 8.257 7.866 1.00 39.75 86 PRO A C 1
ATOM 672 O O . PRO A 1 86 ? 8.839 7.312 8.627 1.00 39.75 86 PRO A O 1
ATOM 675 N N . LEU A 1 87 ? 8.946 8.224 6.566 1.00 43.47 87 LEU A N 1
ATOM 676 C CA . LEU A 1 87 ? 9.919 7.311 5.973 1.00 43.47 87 LEU A CA 1
ATOM 677 C C . LEU A 1 87 ? 11.265 7.557 6.677 1.00 43.47 87 LEU A C 1
ATOM 679 O O . LEU A 1 87 ? 12.121 8.268 6.153 1.00 43.47 87 LEU A O 1
ATOM 683 N N . ASP A 1 88 ? 11.412 7.091 7.915 1.00 38.19 88 ASP A N 1
ATOM 684 C CA . ASP A 1 88 ? 12.646 7.231 8.667 1.00 38.19 88 ASP A CA 1
ATOM 685 C C . ASP A 1 88 ? 13.717 6.479 7.880 1.00 38.19 88 ASP A C 1
ATOM 687 O O . ASP A 1 88 ? 13.592 5.283 7.599 1.00 38.19 88 ASP A O 1
ATOM 691 N N . GLY A 1 89 ? 14.764 7.204 7.482 1.00 43.59 89 GLY A N 1
ATOM 692 C CA . GLY A 1 89 ? 15.859 6.738 6.625 1.00 43.59 89 GLY A CA 1
ATOM 693 C C . GLY A 1 89 ? 16.730 5.636 7.239 1.00 43.59 89 GLY A C 1
ATOM 694 O O . GLY A 1 89 ? 17.845 5.413 6.778 1.00 43.59 89 GLY A O 1
ATOM 695 N N . HIS A 1 90 ? 16.238 4.954 8.274 1.00 45.69 90 HIS A N 1
ATOM 696 C CA . HIS A 1 90 ? 16.912 3.897 9.016 1.00 45.69 90 HIS A CA 1
ATOM 697 C C . HIS A 1 90 ? 16.547 2.474 8.566 1.00 45.69 90 HIS A C 1
ATOM 699 O O . HIS A 1 90 ? 17.171 1.534 9.043 1.00 45.69 90 HIS A O 1
ATOM 705 N N . LEU A 1 91 ? 15.594 2.293 7.643 1.00 44.34 91 LEU A N 1
ATOM 706 C CA . LEU A 1 91 ? 15.144 0.962 7.189 1.00 44.34 91 LEU A CA 1
ATOM 707 C C . LEU A 1 91 ? 15.586 0.590 5.758 1.00 44.34 91 LEU A C 1
ATOM 709 O O . LEU A 1 91 ? 15.064 -0.354 5.174 1.00 44.34 91 LEU A O 1
ATOM 713 N N . LEU A 1 92 ? 16.570 1.299 5.191 1.00 35.22 92 LEU A N 1
ATOM 714 C CA . LEU A 1 92 ? 17.250 0.922 3.938 1.00 35.22 92 LEU A CA 1
ATOM 715 C C . LEU A 1 92 ? 18.582 0.189 4.195 1.00 35.22 92 LEU A C 1
ATOM 717 O O . LEU A 1 92 ? 19.594 0.513 3.570 1.00 35.22 92 LEU A O 1
ATOM 721 N N . THR A 1 93 ? 18.595 -0.768 5.121 1.00 37.56 93 THR A N 1
ATOM 722 C CA . THR A 1 93 ? 19.696 -1.740 5.273 1.00 37.56 93 THR A CA 1
ATOM 723 C C . THR A 1 93 ? 19.337 -3.058 4.625 1.00 37.56 93 THR A C 1
ATOM 725 O O . THR A 1 93 ? 18.246 -3.567 4.960 1.00 37.56 93 THR A O 1
#

Foldseek 3Di:
DDDPPPPPVVLAADEDEPQVVQVQLLVQLCVVPVVCNVFGKDWDWDDDDVPTDIDIDGDPVSPVSSVVSVVVCVVNNYDYPPDDDDPPVPPPD

Secondary structure (DSSP, 8-state):
-------------EEE-HHHHHHHHHHHHHHH-GGGTT---EEEEESSGGG-EEEEE--GGGHHHHHHHHHHHHHTTEEETT--S---TT---

Radius of gyration: 16.45 Å; chains: 1; bounding box: 45×44×42 Å

pLDDT: mean 75.87, std 18.75, range [35.22, 96.19]